Protein AF-A0A973BT28-F1 (afdb_monomer)

Radius of gyration: 21.6 Å; Cα contacts (8 Å, |Δi|>4): 146; chains: 1; bounding box: 50×24×65 Å

pLDDT: mean 88.57, std 10.23, range [51.66, 97.75]

Nearest PDB structures (foldseek):
  5wp3-assembly1_B  TM=4.079E-01  e=9.998E+00  synthetic construct
  3jbi-assembly1_V  TM=3.944E-01  e=9.998E+00  Gallus gallus

Sequence (146 aa):
MDSLKRKFFSWHITTSLIVVAFIALYCQFIWFPAPFLQVDGTWFALLIIAAVDITLGPLLTLLLVSSKKSARDLVVDMSVIVVIQISALGYGLSQIEQERTWAIVHLDGVFNLVAKKEIAKLQLIAKQELPQYQGIYYAMVVNSDL

Solvent-accessible surface area (backbone atoms only — not comparable to full-atom values): 8252 Å² total; per-residue (Å²): 130,60,71,66,35,54,51,53,27,54,54,43,36,54,51,34,49,52,52,43,50,51,50,52,50,42,39,63,74,67,72,33,58,83,68,42,47,67,78,67,48,48,52,58,58,53,49,53,50,41,51,47,48,54,44,53,52,30,49,50,42,52,71,70,48,56,93,88,53,54,74,65,56,49,50,50,54,51,49,53,54,50,52,52,48,54,50,51,49,53,51,48,51,57,52,49,60,33,54,36,73,38,32,41,38,36,47,94,93,41,83,41,79,37,33,44,65,53,42,75,68,44,62,79,72,52,95,69,89,66,56,68,56,91,86,31,30,47,50,76,62,53,89,90,79,115

Structure (mmCIF, N/CA/C/O backbone):
data_AF-A0A973BT28-F1
#
_entry.id   AF-A0A973BT28-F1
#
loop_
_atom_site.group_PDB
_atom_site.id
_atom_site.type_symbol
_atom_site.label_atom_id
_atom_site.label_alt_id
_atom_site.label_comp_id
_atom_site.label_asym_id
_atom_site.label_entity_id
_atom_site.label_seq_id
_atom_site.pdbx_PDB_ins_code
_atom_site.Cartn_x
_atom_site.Cartn_y
_atom_site.Cartn_z
_atom_site.occupancy
_atom_site.B_iso_or_equiv
_atom_site.auth_seq_id
_atom_site.auth_comp_id
_atom_site.auth_asym_id
_atom_site.auth_atom_id
_atom_site.pdbx_PDB_model_num
ATOM 1 N N . MET A 1 1 ? -5.171 2.133 30.203 1.00 63.84 1 MET A N 1
ATOM 2 C CA . MET A 1 1 ? -5.901 2.105 28.916 1.00 63.84 1 MET A CA 1
ATOM 3 C C . MET A 1 1 ? -7.126 1.223 29.069 1.00 63.84 1 MET A C 1
ATOM 5 O O . MET A 1 1 ? -6.995 0.133 29.611 1.00 63.84 1 MET A O 1
ATOM 9 N N . ASP A 1 2 ? -8.290 1.714 28.649 1.00 85.75 2 ASP A N 1
ATOM 10 C CA . ASP A 1 2 ? -9.551 0.966 28.653 1.00 85.75 2 ASP A CA 1
ATOM 11 C C . ASP A 1 2 ? -9.400 -0.382 27.919 1.00 85.75 2 ASP A C 1
ATOM 13 O O . ASP A 1 2 ? -8.727 -0.468 26.886 1.00 85.75 2 ASP A O 1
ATOM 17 N N . SER A 1 3 ? -9.995 -1.439 28.476 1.00 87.62 3 SER A N 1
ATOM 18 C CA . SER A 1 3 ? -9.965 -2.792 27.912 1.00 87.62 3 SER A CA 1
ATOM 19 C C . SER A 1 3 ? -10.514 -2.838 26.482 1.00 87.62 3 SER A C 1
ATOM 21 O O . SER A 1 3 ? -9.949 -3.538 25.638 1.00 87.62 3 SER A O 1
ATOM 23 N N . LEU A 1 4 ? -11.529 -2.017 26.187 1.00 89.94 4 LEU A N 1
ATOM 24 C CA . LEU A 1 4 ? -12.127 -1.899 24.861 1.00 89.94 4 LEU A CA 1
ATOM 25 C C . LEU A 1 4 ? -11.136 -1.305 23.854 1.00 89.94 4 LEU A C 1
ATOM 27 O O . LEU A 1 4 ? -10.923 -1.878 22.789 1.00 89.94 4 LEU A O 1
ATOM 31 N N . LYS A 1 5 ? -10.461 -0.207 24.222 1.00 92.06 5 LYS A N 1
ATOM 32 C CA . LYS A 1 5 ? -9.449 0.448 23.374 1.00 92.06 5 LYS A CA 1
ATOM 33 C C . LYS A 1 5 ? -8.317 -0.505 23.008 1.00 92.06 5 LYS A C 1
ATOM 35 O O . LYS A 1 5 ? -7.951 -0.584 21.842 1.00 92.06 5 LYS A O 1
ATOM 40 N N . ARG A 1 6 ? -7.788 -1.254 23.988 1.00 91.69 6 ARG A N 1
ATOM 41 C CA . ARG A 1 6 ? -6.738 -2.259 23.736 1.00 91.69 6 ARG A CA 1
ATOM 42 C C . ARG A 1 6 ? -7.203 -3.317 22.748 1.00 91.69 6 ARG A C 1
ATOM 44 O O . ARG A 1 6 ? -6.465 -3.627 21.826 1.00 91.69 6 ARG A O 1
ATOM 51 N N . LYS A 1 7 ? -8.421 -3.838 22.925 1.00 92.56 7 LYS A N 1
ATOM 52 C CA . LYS A 1 7 ? -8.984 -4.847 22.026 1.00 92.56 7 LYS A CA 1
ATOM 53 C C . LYS A 1 7 ? -9.065 -4.305 20.598 1.00 92.56 7 LYS A C 1
ATOM 55 O O . LYS A 1 7 ? -8.483 -4.908 19.707 1.00 92.56 7 LYS A O 1
ATOM 60 N N . PHE A 1 8 ? -9.713 -3.159 20.391 1.00 93.56 8 PHE A N 1
ATOM 61 C CA . PHE A 1 8 ? -9.845 -2.557 19.058 1.00 93.56 8 PHE A CA 1
ATOM 62 C C . PHE A 1 8 ? -8.489 -2.241 18.425 1.00 93.56 8 PHE A C 1
ATOM 64 O O . PHE A 1 8 ? -8.267 -2.599 17.276 1.00 93.56 8 PHE A O 1
ATOM 71 N N . PHE A 1 9 ? -7.558 -1.668 19.188 1.00 93.56 9 PHE A N 1
ATOM 72 C CA . PHE A 1 9 ? -6.198 -1.413 18.720 1.00 93.56 9 PHE A CA 1
ATOM 73 C C . PHE A 1 9 ? -5.483 -2.691 18.267 1.00 93.56 9 PHE A C 1
ATOM 75 O O . PHE A 1 9 ? -4.932 -2.712 17.171 1.00 93.56 9 PHE A O 1
ATOM 82 N N . SER A 1 10 ? -5.519 -3.759 19.072 1.00 95.00 10 SER A N 1
ATOM 83 C CA . SER A 1 10 ? -4.893 -5.040 18.728 1.00 95.00 10 SER A CA 1
ATOM 84 C C . SER A 1 10 ? -5.504 -5.660 17.471 1.00 95.00 10 SER A C 1
ATOM 86 O O . SER A 1 10 ? -4.770 -6.103 16.596 1.00 95.00 10 SER A O 1
ATOM 88 N N . TRP A 1 11 ? -6.832 -5.647 17.339 1.00 94.94 11 TRP A N 1
ATOM 89 C CA . TRP A 1 11 ? -7.493 -6.132 16.123 1.00 94.94 11 TRP A CA 1
ATOM 90 C C . TRP A 1 11 ? -7.116 -5.301 14.895 1.00 94.94 11 TRP A C 1
ATOM 92 O O . TRP A 1 11 ? -6.837 -5.864 13.835 1.00 94.94 11 TRP A O 1
ATOM 102 N N . HIS A 1 12 ? -7.060 -3.976 15.041 1.00 93.94 12 HIS A N 1
ATOM 103 C CA . HIS A 1 12 ? -6.726 -3.073 13.945 1.00 93.94 12 HIS A CA 1
ATOM 104 C C . HIS A 1 12 ? -5.286 -3.267 13.484 1.00 93.94 12 HIS A C 1
ATOM 106 O O . HIS A 1 12 ? -5.064 -3.514 12.305 1.00 93.94 12 HIS A O 1
ATOM 112 N N . ILE A 1 13 ? -4.311 -3.228 14.399 1.00 94.88 13 ILE A N 1
ATOM 113 C CA . ILE A 1 13 ? -2.894 -3.358 14.034 1.00 94.88 13 ILE A CA 1
ATOM 114 C C . ILE A 1 13 ? -2.588 -4.724 13.411 1.00 94.88 13 ILE A C 1
ATOM 116 O O . ILE A 1 13 ? -1.875 -4.784 12.413 1.00 94.88 13 ILE A O 1
ATOM 120 N N . THR A 1 14 ? -3.169 -5.814 13.926 1.00 96.56 14 THR A N 1
ATOM 121 C CA . THR A 1 14 ? -3.012 -7.145 13.320 1.00 96.56 14 THR A CA 1
ATOM 122 C C . THR A 1 14 ? -3.610 -7.191 11.916 1.00 96.56 14 THR A C 1
ATOM 124 O O . THR A 1 14 ? -2.981 -7.729 11.008 1.00 96.56 14 THR A O 1
ATOM 127 N N . THR A 1 15 ? -4.784 -6.590 11.707 1.00 94.81 15 THR A N 1
ATOM 128 C CA . THR A 1 15 ? -5.411 -6.535 10.377 1.00 94.81 15 THR A CA 1
ATOM 129 C C . THR A 1 15 ? -4.585 -5.689 9.405 1.00 94.81 15 THR A C 1
ATOM 131 O O . THR A 1 15 ? -4.306 -6.153 8.302 1.00 94.81 15 THR A O 1
ATOM 134 N N . SER A 1 16 ? -4.114 -4.507 9.822 1.00 94.69 16 SER A N 1
ATOM 135 C CA . SER A 1 16 ? -3.213 -3.666 9.019 1.00 94.69 16 SER A CA 1
ATOM 136 C C . SER A 1 16 ? -1.950 -4.423 8.608 1.00 94.69 16 SER A C 1
ATOM 138 O O . SER A 1 16 ? -1.561 -4.379 7.446 1.00 94.69 16 SER A O 1
ATOM 140 N N . LEU A 1 17 ? -1.324 -5.161 9.533 1.00 96.25 17 LEU A N 1
ATOM 141 C CA . LEU A 1 17 ? -0.124 -5.950 9.237 1.00 96.25 17 LEU A CA 1
ATOM 142 C C . LEU A 1 17 ? -0.388 -7.041 8.193 1.00 96.25 17 LEU A C 1
ATOM 144 O O . LEU A 1 17 ? 0.430 -7.225 7.296 1.00 96.25 17 LEU A O 1
ATOM 148 N N . ILE A 1 18 ? -1.525 -7.738 8.282 1.00 97.38 18 ILE A N 1
ATOM 149 C CA . ILE A 1 18 ? -1.912 -8.759 7.297 1.00 97.38 18 ILE A CA 1
ATOM 150 C C . ILE A 1 18 ? -2.112 -8.127 5.916 1.00 97.38 18 ILE A C 1
ATOM 152 O O . ILE A 1 18 ? -1.598 -8.653 4.931 1.00 97.38 18 ILE A O 1
ATOM 156 N N . VAL A 1 19 ? -2.818 -6.996 5.841 1.00 96.06 19 VAL A N 1
ATOM 157 C CA . VAL A 1 19 ? -3.070 -6.283 4.578 1.00 96.06 19 VAL A CA 1
ATOM 158 C C . VAL A 1 19 ? -1.760 -5.812 3.947 1.00 96.06 19 VAL A C 1
ATOM 160 O O . VAL A 1 19 ? -1.506 -6.094 2.777 1.00 96.06 19 VAL A O 1
ATOM 163 N N . VAL A 1 20 ? -0.893 -5.163 4.727 1.00 96.19 20 VAL A N 1
ATOM 164 C CA . VAL A 1 20 ? 0.416 -4.688 4.257 1.00 96.19 20 VAL A CA 1
ATOM 165 C C . VAL A 1 20 ? 1.294 -5.848 3.787 1.00 96.19 20 VAL A C 1
ATOM 167 O O . VAL A 1 20 ? 1.891 -5.761 2.716 1.00 96.19 20 VAL A O 1
ATOM 170 N N . ALA A 1 21 ? 1.353 -6.949 4.542 1.00 97.06 21 ALA A N 1
ATOM 171 C CA . ALA A 1 21 ? 2.126 -8.127 4.155 1.00 97.06 21 ALA A CA 1
ATOM 172 C C . ALA A 1 21 ? 1.596 -8.754 2.860 1.00 97.06 21 ALA A C 1
ATOM 174 O O . ALA A 1 21 ? 2.377 -9.072 1.965 1.00 97.06 21 ALA A O 1
ATOM 175 N N . PHE A 1 22 ? 0.274 -8.890 2.731 1.00 97.75 22 PHE A N 1
ATOM 176 C CA . PHE A 1 22 ? -0.355 -9.401 1.516 1.00 97.75 22 PHE A CA 1
ATOM 177 C C . PHE A 1 22 ? -0.007 -8.541 0.298 1.00 97.75 22 PHE A C 1
ATOM 179 O O . PHE A 1 22 ? 0.410 -9.072 -0.729 1.00 97.75 22 PHE A O 1
ATOM 186 N N . ILE A 1 23 ? -0.115 -7.218 0.425 1.00 96.75 23 ILE A N 1
ATOM 187 C CA . ILE A 1 23 ? 0.201 -6.278 -0.655 1.00 96.75 23 ILE A CA 1
ATOM 188 C C . ILE A 1 23 ? 1.682 -6.336 -1.017 1.00 96.75 23 ILE A C 1
ATOM 190 O O . ILE A 1 23 ? 2.006 -6.416 -2.197 1.00 96.75 23 ILE A O 1
ATOM 194 N N . ALA A 1 24 ? 2.580 -6.362 -0.031 1.00 95.31 24 ALA A N 1
ATOM 195 C CA . ALA A 1 24 ? 4.015 -6.461 -0.278 1.00 95.31 24 ALA A CA 1
ATOM 196 C C . ALA A 1 24 ? 4.377 -7.750 -1.038 1.00 95.31 24 ALA A C 1
ATOM 198 O O . ALA A 1 24 ? 5.122 -7.698 -2.016 1.00 95.31 24 ALA A O 1
ATOM 199 N N . LEU A 1 25 ? 3.813 -8.895 -0.636 1.00 96.25 25 LEU A N 1
ATOM 200 C CA . LEU A 1 25 ? 4.021 -10.175 -1.322 1.00 96.25 25 LEU A CA 1
ATOM 201 C C . LEU A 1 25 ? 3.421 -10.167 -2.732 1.00 96.25 25 LEU A C 1
ATOM 203 O O . LEU A 1 25 ? 4.068 -10.611 -3.679 1.00 96.25 25 LEU A O 1
ATOM 207 N N . TYR A 1 26 ? 2.211 -9.632 -2.889 1.00 96.44 26 TYR A N 1
ATOM 208 C CA . TYR A 1 26 ? 1.571 -9.499 -4.194 1.00 96.44 26 TYR A CA 1
ATOM 209 C C . TYR A 1 26 ? 2.404 -8.619 -5.134 1.00 96.44 26 TYR A C 1
ATOM 211 O O . TYR A 1 26 ? 2.648 -9.000 -6.279 1.00 96.44 26 TYR A O 1
ATOM 219 N N . CYS A 1 27 ? 2.924 -7.491 -4.644 1.00 94.69 27 CYS A N 1
ATOM 220 C CA . CYS A 1 27 ? 3.820 -6.631 -5.407 1.00 94.69 27 CYS A CA 1
ATOM 221 C C . CYS A 1 27 ? 5.113 -7.350 -5.803 1.00 94.69 27 CYS A C 1
ATOM 223 O O . CYS A 1 27 ? 5.471 -7.323 -6.976 1.00 94.69 27 CYS A O 1
ATOM 225 N N . GLN A 1 28 ? 5.766 -8.034 -4.861 1.00 93.25 28 GLN A N 1
ATOM 226 C CA . GLN A 1 28 ? 7.042 -8.719 -5.083 1.00 93.25 28 GLN A CA 1
ATOM 227 C C . GLN A 1 28 ? 6.959 -9.886 -6.073 1.00 93.25 28 GLN A C 1
ATOM 229 O O . GLN A 1 28 ? 7.910 -10.114 -6.818 1.00 93.25 28 GLN A O 1
ATOM 234 N N . PHE A 1 29 ? 5.874 -10.663 -6.042 1.00 93.50 29 PHE A N 1
ATOM 235 C CA . PHE A 1 29 ? 5.813 -11.942 -6.757 1.00 93.50 29 PHE A CA 1
ATOM 236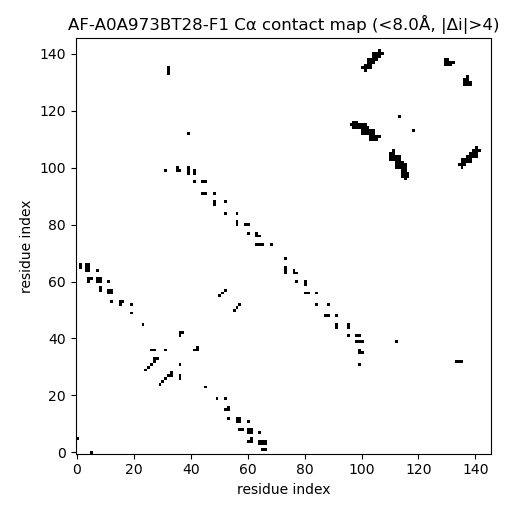 C C . PHE A 1 29 ? 4.866 -11.955 -7.955 1.00 93.50 29 PHE A C 1
ATOM 238 O O . PHE A 1 29 ? 4.968 -12.858 -8.782 1.00 93.50 29 PHE A O 1
ATOM 245 N N . ILE A 1 30 ? 3.932 -11.005 -8.043 1.00 93.81 30 ILE A N 1
ATOM 246 C CA . ILE A 1 30 ? 2.871 -11.031 -9.059 1.00 93.81 30 ILE A CA 1
ATOM 247 C C . ILE A 1 30 ? 2.785 -9.703 -9.813 1.00 93.81 30 ILE A C 1
ATOM 249 O O . ILE A 1 30 ? 2.728 -9.703 -11.041 1.00 93.81 30 ILE A O 1
ATOM 253 N N . TRP A 1 31 ? 2.771 -8.570 -9.107 1.00 93.62 31 TRP A N 1
ATOM 254 C CA . TRP A 1 31 ? 2.522 -7.267 -9.731 1.00 93.62 31 TRP A CA 1
ATO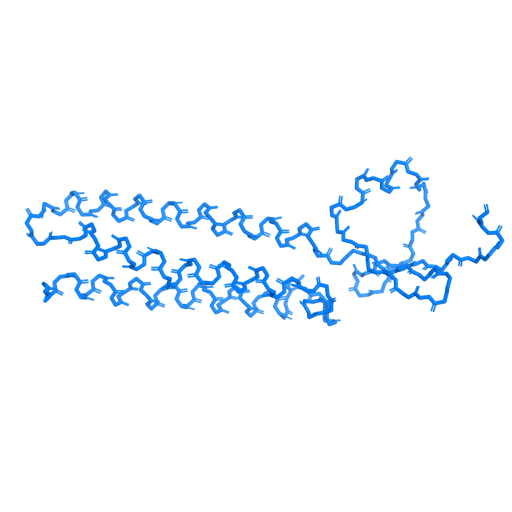M 255 C C . TRP A 1 31 ? 3.755 -6.722 -10.471 1.00 93.62 31 TRP A C 1
ATOM 257 O O . TRP A 1 31 ? 3.628 -6.199 -11.581 1.00 93.62 31 TRP A O 1
ATOM 267 N N . PHE A 1 32 ? 4.945 -6.841 -9.877 1.00 91.81 32 PHE A N 1
ATOM 268 C CA . PHE A 1 32 ? 6.193 -6.352 -10.462 1.00 91.81 32 PHE A CA 1
ATOM 269 C C . PHE A 1 32 ? 6.981 -7.507 -11.079 1.00 91.81 32 PHE A C 1
ATOM 271 O O . PHE A 1 32 ? 7.295 -8.468 -10.374 1.00 91.81 32 PHE A O 1
ATOM 278 N N . PRO A 1 33 ? 7.361 -7.426 -12.368 1.00 89.06 33 PRO A N 1
ATOM 279 C CA . PRO A 1 33 ? 8.318 -8.368 -12.926 1.00 89.06 33 PRO A CA 1
ATOM 280 C C . PRO A 1 33 ? 9.632 -8.254 -12.147 1.00 89.06 33 PRO A C 1
ATOM 282 O O . PRO A 1 33 ? 10.125 -7.152 -11.910 1.00 89.06 33 PRO A O 1
ATOM 285 N N . ALA A 1 34 ? 10.204 -9.373 -11.708 1.00 88.88 34 ALA A N 1
ATOM 286 C CA . ALA A 1 34 ? 11.505 -9.337 -11.050 1.00 88.88 34 ALA A CA 1
ATOM 287 C C . ALA A 1 34 ? 12.583 -8.896 -12.064 1.00 88.88 34 ALA A C 1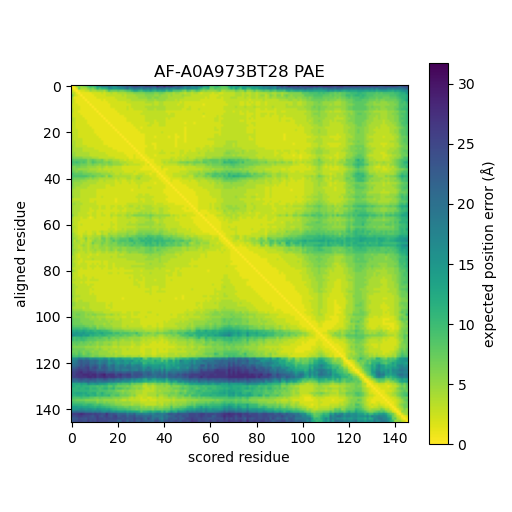
ATOM 289 O O . ALA A 1 34 ? 12.552 -9.366 -13.202 1.00 88.88 34 ALA A O 1
ATOM 290 N N . PRO A 1 35 ? 13.547 -8.033 -11.690 1.00 90.94 35 PRO A N 1
ATOM 291 C CA . PRO A 1 35 ? 13.828 -7.489 -10.355 1.00 90.94 35 PRO A CA 1
ATOM 292 C C . PRO A 1 35 ? 13.298 -6.052 -10.134 1.00 90.94 35 PRO A C 1
ATOM 294 O O . PRO A 1 35 ? 13.850 -5.317 -9.314 1.00 90.94 35 PRO A O 1
ATOM 297 N N . PHE A 1 36 ? 12.290 -5.603 -10.894 1.00 91.38 36 PHE A N 1
ATOM 298 C CA . PHE A 1 36 ? 12.013 -4.172 -11.054 1.00 91.38 36 PHE A CA 1
ATOM 299 C C . PHE A 1 36 ? 11.585 -3.459 -9.779 1.00 91.38 36 PHE A C 1
ATOM 301 O O . PHE A 1 36 ? 12.062 -2.354 -9.569 1.00 91.38 36 PHE A O 1
ATOM 308 N N . LEU A 1 37 ? 10.842 -4.113 -8.878 1.00 91.94 37 LEU A N 1
ATOM 309 C CA . LEU A 1 37 ? 10.440 -3.515 -7.596 1.00 91.94 37 LEU A CA 1
ATOM 310 C C . LEU A 1 37 ? 11.632 -2.935 -6.802 1.00 91.94 37 LEU A C 1
ATOM 312 O O . LEU A 1 37 ? 11.502 -1.938 -6.088 1.00 91.94 37 LEU A O 1
ATOM 316 N N . GLN A 1 38 ? 12.799 -3.577 -6.904 1.00 91.50 38 GLN A N 1
ATOM 317 C CA . GLN A 1 38 ? 14.026 -3.139 -6.247 1.00 91.50 38 GLN A CA 1
ATOM 318 C C . GLN A 1 38 ? 14.753 -2.057 -7.048 1.00 91.50 38 GLN A C 1
ATOM 320 O O . GLN A 1 38 ? 15.171 -1.057 -6.465 1.00 91.50 38 GLN A O 1
ATOM 325 N N . VAL A 1 39 ? 14.931 -2.259 -8.360 1.00 90.56 39 VAL A N 1
ATOM 326 C CA . VAL A 1 39 ? 15.762 -1.366 -9.191 1.00 90.56 39 VAL A CA 1
ATOM 327 C C . VAL A 1 39 ? 15.071 -0.064 -9.585 1.00 90.56 39 VAL A C 1
ATOM 329 O O . VAL A 1 39 ? 15.767 0.930 -9.763 1.00 90.56 39 VAL A O 1
ATOM 332 N N . ASP A 1 40 ? 13.741 -0.032 -9.676 1.00 88.94 40 ASP A N 1
ATOM 333 C CA . ASP A 1 40 ? 12.992 1.206 -9.931 1.00 88.94 40 ASP A CA 1
ATOM 334 C C . ASP A 1 40 ? 12.669 1.996 -8.650 1.00 88.94 40 ASP A C 1
ATOM 336 O O . ASP A 1 40 ? 12.131 3.099 -8.707 1.00 88.94 40 ASP A O 1
ATOM 340 N N . GLY A 1 41 ? 13.043 1.466 -7.479 1.00 87.75 41 GLY A N 1
ATOM 341 C CA . GLY A 1 41 ? 12.889 2.139 -6.189 1.00 87.75 41 GLY A CA 1
ATOM 342 C C . GLY A 1 41 ? 11.460 2.154 -5.639 1.00 87.75 41 GLY A C 1
ATOM 343 O O . GLY A 1 41 ? 11.238 2.697 -4.552 1.00 87.75 41 GLY A O 1
ATOM 344 N N . THR A 1 42 ? 10.493 1.528 -6.316 1.00 92.25 42 THR A N 1
ATOM 345 C CA . THR A 1 42 ? 9.082 1.510 -5.883 1.00 92.25 42 THR A CA 1
ATOM 346 C C . THR A 1 42 ? 8.853 0.815 -4.542 1.00 92.25 42 THR A C 1
ATOM 348 O O . THR A 1 42 ? 7.880 1.119 -3.845 1.00 92.25 42 THR A O 1
ATOM 351 N N . TRP A 1 43 ? 9.780 -0.036 -4.094 1.00 92.94 43 TRP A N 1
ATOM 352 C CA . TRP A 1 43 ? 9.757 -0.593 -2.739 1.00 92.94 43 TRP A CA 1
ATOM 353 C C . TRP A 1 43 ? 9.746 0.479 -1.631 1.00 92.94 43 TRP A C 1
ATOM 355 O O . TRP A 1 43 ? 9.126 0.266 -0.588 1.00 92.94 43 TRP A O 1
ATOM 365 N N . PHE A 1 44 ? 10.358 1.652 -1.845 1.00 93.38 44 PHE A N 1
ATOM 366 C CA . PHE A 1 44 ? 10.285 2.759 -0.883 1.00 93.38 44 PHE A CA 1
ATOM 367 C C . PHE A 1 44 ? 8.864 3.313 -0.764 1.00 93.38 44 PHE A C 1
ATOM 369 O O . PHE A 1 44 ? 8.405 3.613 0.337 1.00 93.38 44 PHE A O 1
ATOM 376 N N . ALA A 1 45 ? 8.139 3.413 -1.879 1.00 92.31 45 ALA A N 1
ATOM 377 C CA . ALA A 1 45 ? 6.743 3.834 -1.862 1.00 92.31 45 ALA A CA 1
ATOM 378 C C . ALA A 1 45 ? 5.858 2.804 -1.136 1.00 92.31 45 ALA A C 1
ATOM 380 O O . ALA A 1 45 ? 4.996 3.196 -0.347 1.00 92.31 45 ALA A O 1
ATOM 381 N N . LEU A 1 46 ? 6.122 1.498 -1.303 1.00 94.44 46 LEU A N 1
ATOM 382 C CA . LEU A 1 46 ? 5.458 0.452 -0.511 1.00 94.44 46 LEU A CA 1
ATOM 383 C C . LEU A 1 46 ? 5.702 0.627 0.993 1.00 94.44 46 LEU A C 1
ATOM 385 O O . LEU A 1 46 ? 4.769 0.471 1.780 1.00 94.44 46 LEU A O 1
ATOM 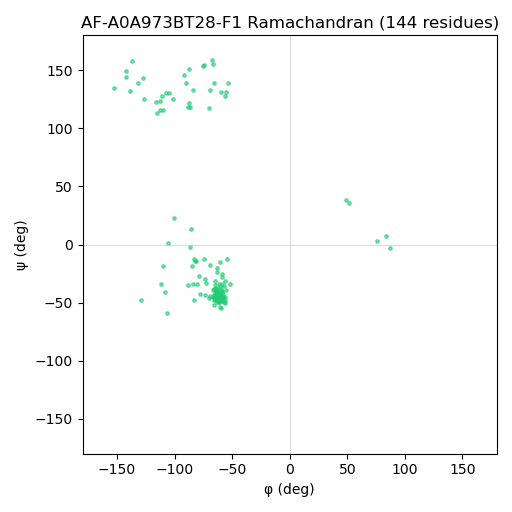389 N N . LEU A 1 47 ? 6.922 0.993 1.402 1.00 94.75 47 LEU A N 1
ATOM 390 C CA . LEU A 1 47 ? 7.222 1.265 2.811 1.00 94.75 47 LEU A CA 1
ATOM 391 C C . LEU A 1 47 ? 6.451 2.463 3.364 1.00 94.75 47 LEU A C 1
ATOM 393 O O . LEU A 1 47 ? 6.009 2.414 4.511 1.00 94.75 47 LEU A O 1
ATOM 397 N N . ILE A 1 48 ? 6.269 3.523 2.576 1.00 93.38 48 ILE A N 1
ATOM 398 C CA . ILE A 1 48 ? 5.493 4.696 3.001 1.00 93.38 48 ILE A CA 1
ATOM 399 C C . ILE A 1 48 ? 4.032 4.303 3.247 1.00 93.38 48 ILE A C 1
ATOM 401 O O . ILE A 1 48 ? 3.474 4.634 4.294 1.00 93.38 48 ILE A O 1
ATOM 405 N N . ILE A 1 49 ? 3.430 3.552 2.322 1.00 92.75 49 ILE A N 1
ATOM 406 C CA . ILE A 1 49 ? 2.058 3.045 2.468 1.00 92.75 49 ILE A CA 1
ATOM 407 C C . ILE A 1 49 ? 1.944 2.148 3.703 1.00 92.75 49 ILE A C 1
ATOM 409 O O . ILE A 1 49 ? 1.047 2.333 4.525 1.00 92.75 49 ILE A O 1
ATOM 413 N N . ALA A 1 50 ? 2.887 1.217 3.866 1.00 94.69 50 ALA A N 1
ATOM 414 C CA . ALA A 1 50 ? 2.949 0.335 5.022 1.00 94.69 50 ALA A CA 1
ATOM 415 C C . ALA A 1 50 ? 3.016 1.128 6.333 1.00 94.69 50 ALA A C 1
ATOM 417 O O . ALA A 1 50 ? 2.247 0.862 7.255 1.00 94.69 50 ALA A O 1
ATOM 418 N N . ALA A 1 51 ? 3.901 2.125 6.407 1.00 93.75 51 ALA A N 1
ATOM 419 C CA . ALA A 1 51 ? 4.069 2.969 7.582 1.00 93.75 51 ALA A CA 1
ATOM 420 C C . ALA A 1 51 ? 2.775 3.709 7.933 1.00 93.75 51 ALA A C 1
ATOM 422 O O . ALA A 1 51 ? 2.380 3.725 9.099 1.00 93.75 51 ALA A O 1
ATOM 423 N N . VAL A 1 52 ? 2.087 4.274 6.940 1.00 90.62 52 VAL A N 1
ATOM 424 C CA . VAL A 1 52 ? 0.791 4.939 7.132 1.00 90.62 52 VAL A CA 1
ATOM 425 C C . VAL A 1 52 ? -0.241 3.976 7.727 1.00 90.62 52 VAL A C 1
ATOM 427 O O . VAL A 1 52 ? -0.861 4.302 8.741 1.00 90.62 52 VAL A O 1
ATOM 430 N N . ASP A 1 53 ? -0.378 2.770 7.179 1.00 89.69 53 ASP A N 1
ATOM 431 C CA . ASP A 1 53 ? -1.421 1.826 7.601 1.00 89.69 53 ASP A CA 1
ATOM 432 C C . ASP A 1 53 ? -1.184 1.173 8.964 1.00 89.69 53 ASP A C 1
ATOM 434 O O . ASP A 1 53 ? -2.144 0.905 9.701 1.00 89.69 53 ASP A O 1
ATOM 438 N N . ILE A 1 54 ? 0.078 0.925 9.325 1.00 93.06 54 ILE A N 1
ATOM 439 C CA . ILE A 1 54 ? 0.427 0.316 10.618 1.00 93.06 54 ILE A CA 1
ATOM 440 C C . ILE A 1 54 ? 0.524 1.342 11.751 1.00 93.06 54 ILE A C 1
ATOM 442 O O . ILE A 1 54 ? 0.469 0.954 12.918 1.00 93.06 54 ILE A O 1
ATOM 446 N N . THR A 1 55 ? 0.668 2.636 11.439 1.00 92.19 55 THR A N 1
ATOM 447 C CA . THR A 1 55 ? 0.790 3.692 12.459 1.00 92.19 55 THR A CA 1
ATOM 448 C C . THR A 1 55 ? -0.470 4.540 12.580 1.00 92.19 55 THR A C 1
ATOM 450 O O . THR A 1 55 ? -1.073 4.575 13.655 1.00 92.19 55 THR A O 1
ATOM 453 N N . LEU A 1 56 ? -0.906 5.199 11.503 1.00 91.31 56 LEU A N 1
ATOM 454 C CA . LEU A 1 56 ? -1.957 6.214 11.567 1.00 91.31 56 LEU A CA 1
ATOM 455 C C . LEU A 1 56 ? -3.324 5.602 11.886 1.00 91.31 56 LEU A C 1
ATOM 457 O O . LEU A 1 56 ? -4.016 6.111 12.765 1.00 91.31 56 LEU A O 1
ATOM 461 N N . GLY A 1 57 ? -3.704 4.488 11.256 1.00 89.94 57 GLY A N 1
ATOM 462 C CA . GLY A 1 57 ? -4.983 3.816 11.535 1.00 89.94 57 GLY A CA 1
ATOM 463 C C . GLY A 1 57 ? -5.125 3.336 12.984 1.00 89.94 57 GLY A C 1
ATOM 464 O O . GLY A 1 57 ? -6.077 3.722 13.674 1.00 89.94 57 GLY A O 1
ATOM 465 N N . PRO A 1 58 ? -4.168 2.544 13.501 1.00 91.06 58 PRO A N 1
ATOM 466 C CA . PRO A 1 58 ? -4.184 2.119 14.897 1.00 91.06 58 PRO A CA 1
ATOM 467 C C . PRO A 1 58 ? -4.118 3.293 15.888 1.00 91.06 58 PRO A C 1
ATOM 469 O O . PRO A 1 58 ? -4.788 3.256 16.923 1.00 91.06 58 PRO A O 1
ATOM 472 N N . LEU A 1 59 ? -3.384 4.367 15.569 1.00 93.12 59 LEU A N 1
ATOM 473 C CA . LEU A 1 59 ? -3.356 5.577 16.396 1.00 93.12 59 LEU A CA 1
ATOM 474 C C . LEU A 1 59 ? -4.726 6.269 16.442 1.00 93.12 59 LEU A C 1
ATOM 476 O O . LEU A 1 59 ? -5.219 6.577 17.529 1.00 93.12 59 LEU A O 1
ATOM 480 N N . LEU A 1 60 ? -5.377 6.458 15.291 1.00 91.88 60 LEU A N 1
ATOM 481 C CA . LEU A 1 60 ? -6.732 7.017 15.214 1.00 91.88 60 LEU A CA 1
ATOM 482 C C . LEU A 1 60 ? -7.740 6.157 15.986 1.00 91.88 60 LEU A C 1
ATOM 484 O O . LEU A 1 60 ? -8.592 6.691 16.697 1.00 91.88 60 LEU A O 1
ATOM 488 N N . THR A 1 61 ? -7.590 4.835 15.937 1.00 92.62 61 THR A N 1
ATOM 489 C CA . THR A 1 61 ? -8.415 3.895 16.710 1.00 92.62 61 THR A CA 1
ATOM 490 C C . THR A 1 61 ? -8.273 4.118 18.215 1.00 92.62 61 THR A C 1
ATOM 492 O O . THR A 1 61 ? -9.271 4.162 18.935 1.00 92.62 61 THR A O 1
ATOM 495 N N . LEU A 1 62 ? -7.051 4.330 18.716 1.00 92.62 62 LEU A N 1
ATOM 496 C CA . LEU A 1 62 ? -6.818 4.636 20.135 1.00 92.62 62 LEU A CA 1
ATOM 497 C C . LEU A 1 62 ? -7.438 5.970 20.568 1.00 92.62 62 LEU A C 1
ATOM 499 O O . LEU A 1 62 ? -7.942 6.081 21.698 1.00 92.62 62 LEU A O 1
ATOM 503 N N . LEU A 1 63 ? -7.395 6.968 19.682 1.00 91.88 63 LEU A N 1
ATOM 504 C CA . LEU A 1 63 ? -7.951 8.297 19.922 1.00 91.88 63 LEU A CA 1
ATOM 505 C C . LEU A 1 63 ? -9.483 8.269 19.954 1.00 91.88 63 LEU A C 1
ATOM 507 O O . LEU A 1 63 ? -10.085 8.830 20.873 1.00 91.88 63 LEU A O 1
ATOM 511 N N . LEU A 1 64 ? -10.111 7.589 18.993 1.00 91.25 64 LEU A N 1
ATOM 512 C CA . LEU A 1 64 ? -11.556 7.665 18.775 1.00 91.25 64 LEU A CA 1
ATOM 513 C C . LEU A 1 64 ? -12.360 6.653 19.601 1.00 91.25 64 LEU A C 1
ATOM 515 O O . LEU A 1 64 ? -13.444 7.000 20.083 1.00 91.25 64 LEU A O 1
ATOM 519 N N . VAL A 1 65 ? -11.835 5.447 19.847 1.00 91.94 65 VAL A N 1
ATOM 520 C CA . VAL A 1 65 ? -12.538 4.428 20.646 1.00 91.94 65 VAL A CA 1
ATOM 521 C C . VAL A 1 65 ? -12.616 4.852 22.113 1.00 91.94 65 VAL A C 1
ATOM 523 O O . VAL A 1 65 ? -11.622 5.249 22.721 1.00 91.94 65 VAL A O 1
ATOM 526 N N . SER A 1 66 ? -13.798 4.734 22.718 1.00 90.19 66 SER A N 1
ATOM 527 C CA . SER A 1 66 ? -14.051 5.037 24.131 1.00 90.19 66 SER A CA 1
ATOM 528 C C . SER A 1 66 ? -15.222 4.211 24.664 1.00 90.19 66 SER A C 1
ATOM 530 O O . SER A 1 66 ? -16.271 4.179 24.030 1.00 90.19 66 SER A O 1
ATOM 532 N N . SER A 1 67 ? -15.091 3.612 25.854 1.00 88.38 67 SER A N 1
ATOM 533 C CA . SER A 1 67 ? -16.199 2.927 26.555 1.00 88.38 67 SER A CA 1
ATOM 534 C C . SER A 1 67 ? -17.385 3.825 26.902 1.00 88.38 67 SER A C 1
ATOM 536 O O . SER A 1 67 ? -18.453 3.319 27.226 1.00 88.38 67 SER A O 1
ATOM 538 N N . LYS A 1 68 ? -17.216 5.150 26.846 1.00 90.06 68 LYS A N 1
ATOM 539 C CA . LYS A 1 68 ? -18.287 6.117 27.122 1.00 90.06 68 LYS A CA 1
ATOM 540 C C . LYS A 1 68 ? -19.197 6.377 25.916 1.00 90.06 68 LYS A C 1
ATOM 542 O O . LYS A 1 68 ? -20.216 7.040 26.074 1.00 90.06 68 LYS A O 1
ATOM 547 N N . LYS A 1 69 ? -18.805 5.929 24.719 1.00 89.50 69 LYS A N 1
ATOM 548 C CA . LYS A 1 69 ? -19.565 6.118 23.476 1.00 89.50 69 LYS A CA 1
ATOM 549 C C . LYS A 1 69 ? -20.581 4.995 23.293 1.00 89.50 69 LYS A C 1
ATOM 551 O O . LYS A 1 69 ? -20.351 3.868 23.734 1.00 89.50 69 LYS A O 1
ATOM 556 N N . SER A 1 70 ? -21.688 5.293 22.615 1.00 93.12 70 SER A N 1
ATOM 557 C CA . SER A 1 70 ? -22.632 4.250 22.221 1.00 93.12 70 SER A CA 1
ATOM 558 C C . SER A 1 70 ? -21.998 3.323 21.176 1.00 93.12 70 SER A C 1
ATOM 560 O O . SER A 1 70 ? -21.061 3.702 20.469 1.00 93.12 70 SER A O 1
ATOM 562 N N . ALA A 1 71 ? -22.529 2.106 21.032 1.00 90.56 71 ALA A N 1
ATOM 563 C CA . ALA A 1 71 ? -22.052 1.176 20.008 1.00 90.56 71 ALA A CA 1
ATOM 564 C C . ALA A 1 71 ? -22.182 1.757 18.586 1.00 90.56 71 ALA A C 1
ATOM 566 O O . ALA A 1 71 ? -21.324 1.508 17.745 1.00 90.56 71 ALA A O 1
ATOM 567 N N . ARG A 1 72 ? -23.219 2.569 18.329 1.00 93.88 72 ARG A N 1
ATOM 568 C CA . ARG A 1 72 ? -23.432 3.224 17.033 1.00 93.88 72 ARG A CA 1
ATOM 569 C C . ARG A 1 72 ? -22.332 4.236 16.724 1.00 93.88 72 ARG A C 1
ATOM 571 O O . ARG A 1 72 ? -21.810 4.220 15.615 1.00 93.88 72 ARG A O 1
ATOM 578 N N . ASP A 1 73 ? -21.957 5.064 17.697 1.00 93.62 73 ASP A N 1
ATOM 579 C CA . ASP A 1 73 ? -20.908 6.076 17.509 1.00 93.62 73 ASP A CA 1
ATOM 580 C C . ASP A 1 73 ? -19.557 5.411 17.233 1.00 93.62 73 ASP A C 1
ATOM 582 O O . ASP A 1 73 ? -18.838 5.818 16.326 1.00 93.62 73 ASP A O 1
ATOM 586 N N . LEU A 1 74 ? -19.250 4.325 17.954 1.00 92.69 74 LEU A N 1
ATOM 587 C CA . LEU A 1 74 ? -18.038 3.539 17.714 1.00 92.69 74 LEU A CA 1
ATOM 588 C C . LEU A 1 74 ? -18.013 2.935 16.304 1.00 92.69 74 LEU A C 1
ATOM 590 O O . LEU A 1 74 ? -16.968 2.948 15.661 1.00 92.69 74 LEU A O 1
ATOM 594 N N . VAL A 1 75 ? -19.143 2.424 15.804 1.00 93.81 75 VAL A N 1
ATOM 595 C CA . VAL A 1 75 ? -19.230 1.894 14.432 1.00 93.81 75 VAL A CA 1
ATOM 596 C C . VAL A 1 75 ? -18.994 2.996 13.401 1.00 93.81 75 VAL A C 1
ATOM 598 O O . VAL A 1 75 ? -18.260 2.765 12.441 1.00 93.81 75 VAL A O 1
ATOM 601 N N . VAL A 1 76 ? -19.572 4.185 13.595 1.00 95.62 76 VAL A N 1
ATOM 602 C CA . VAL A 1 76 ? -19.364 5.328 12.692 1.00 95.62 76 VAL A CA 1
ATOM 603 C C . VAL A 1 76 ? -17.897 5.756 12.692 1.00 95.62 76 VAL A C 1
ATOM 605 O O . VAL A 1 76 ? -17.301 5.836 11.620 1.00 95.62 76 VAL A O 1
ATOM 608 N N . ASP A 1 77 ? -17.294 5.945 13.869 1.00 93.88 77 ASP A N 1
ATOM 609 C CA . ASP A 1 77 ? -15.884 6.328 14.000 1.00 93.88 77 ASP A CA 1
ATOM 610 C C . ASP A 1 77 ? -14.965 5.325 13.288 1.00 93.88 77 ASP A C 1
ATOM 612 O O . ASP A 1 77 ? -14.136 5.709 12.462 1.00 93.88 77 ASP A O 1
ATOM 616 N N . MET A 1 78 ? -15.145 4.027 13.557 1.00 93.31 78 MET A N 1
ATOM 617 C CA . MET A 1 78 ? -14.331 2.978 12.936 1.00 93.31 78 MET A CA 1
ATOM 618 C C . MET A 1 78 ? -14.548 2.898 11.423 1.00 93.31 78 MET A C 1
ATOM 620 O O . MET A 1 78 ? -13.585 2.705 10.683 1.00 93.31 78 MET A O 1
ATOM 624 N N . SER A 1 79 ? -15.782 3.085 10.947 1.00 94.38 79 SER A N 1
ATOM 625 C CA . SER A 1 79 ? -16.083 3.084 9.510 1.00 94.38 79 SER A CA 1
ATOM 626 C C . SER A 1 79 ? -15.370 4.227 8.793 1.00 94.38 79 SER A C 1
ATOM 628 O O . SER A 1 79 ? -14.789 4.014 7.733 1.00 94.38 79 SER A O 1
ATOM 630 N N . VAL A 1 80 ? -15.354 5.423 9.388 1.00 95.31 80 VAL A N 1
ATOM 631 C CA . VAL A 1 80 ? -14.642 6.582 8.831 1.00 95.31 80 VAL A CA 1
ATOM 632 C C . VAL A 1 80 ? -13.136 6.321 8.764 1.00 95.31 80 VAL A C 1
ATOM 634 O O . VAL A 1 80 ? -12.536 6.562 7.717 1.00 95.31 80 VAL A O 1
ATOM 637 N N . ILE A 1 81 ? -12.531 5.775 9.828 1.00 93.75 81 ILE A N 1
ATOM 638 C CA . ILE A 1 81 ? -11.102 5.406 9.827 1.00 93.75 81 ILE A CA 1
ATOM 639 C C . ILE A 1 81 ? -10.809 4.426 8.685 1.00 93.75 81 ILE A C 1
ATOM 641 O O . ILE A 1 81 ? -9.888 4.656 7.903 1.00 93.75 81 ILE A O 1
ATOM 645 N N . VAL A 1 82 ? -11.604 3.359 8.562 1.00 92.62 82 VAL A N 1
ATOM 646 C CA . VAL A 1 82 ? -11.407 2.322 7.537 1.00 92.62 82 VAL A CA 1
ATOM 647 C C . VAL A 1 82 ? -11.565 2.890 6.125 1.00 92.62 82 VAL A C 1
ATOM 649 O O . VAL A 1 82 ? -10.743 2.597 5.261 1.00 92.62 82 VAL A O 1
ATOM 652 N N . VAL A 1 83 ? -12.565 3.742 5.879 1.00 95.75 83 VAL A N 1
ATOM 653 C CA . VAL A 1 83 ? -12.762 4.388 4.568 1.00 95.75 83 VAL A CA 1
ATOM 654 C C . VAL A 1 83 ? -11.570 5.268 4.195 1.00 95.75 83 VAL A C 1
ATOM 656 O O . VAL A 1 83 ? -11.095 5.208 3.058 1.00 95.75 83 VAL A O 1
ATOM 659 N N . ILE A 1 84 ? -11.056 6.057 5.143 1.00 94.00 84 ILE A N 1
ATOM 660 C CA . ILE A 1 84 ? -9.873 6.898 4.917 1.00 94.00 84 ILE A CA 1
ATOM 661 C C . ILE A 1 84 ? -8.654 6.026 4.603 1.00 94.00 84 ILE A C 1
ATOM 663 O O . ILE A 1 84 ? -7.935 6.321 3.650 1.00 94.00 84 ILE A O 1
ATOM 667 N N . GLN A 1 85 ? -8.443 4.936 5.346 1.00 93.06 85 GLN A N 1
ATOM 668 C CA . GLN A 1 85 ? -7.325 4.023 5.098 1.00 93.06 85 GLN A CA 1
ATOM 669 C C . GLN A 1 85 ? -7.411 3.336 3.739 1.00 93.06 85 GLN A C 1
ATOM 671 O O . GLN A 1 85 ? -6.441 3.365 2.993 1.00 93.06 85 GLN A O 1
ATOM 676 N N . ILE A 1 86 ? -8.573 2.790 3.367 1.00 94.62 86 ILE A N 1
ATOM 677 C CA . ILE A 1 86 ? -8.768 2.169 2.048 1.00 94.62 86 ILE A CA 1
ATOM 678 C C . ILE A 1 86 ? -8.507 3.187 0.933 1.00 94.62 86 ILE A C 1
ATOM 680 O O . ILE A 1 86 ? -7.878 2.857 -0.071 1.00 94.62 86 ILE A O 1
ATOM 684 N N . SER A 1 87 ? -8.942 4.435 1.119 1.00 95.44 87 SER A N 1
ATOM 685 C CA . SER A 1 87 ? -8.711 5.509 0.149 1.00 95.44 87 SER A CA 1
ATOM 686 C C . SER A 1 87 ? -7.224 5.862 0.031 1.00 95.44 87 SER A C 1
ATOM 688 O O . SER A 1 87 ? -6.710 5.982 -1.080 1.00 95.44 87 SER A O 1
ATOM 690 N N . ALA A 1 88 ? -6.518 5.988 1.158 1.00 93.06 88 ALA A N 1
ATOM 691 C CA . ALA A 1 88 ? -5.083 6.271 1.190 1.00 93.06 88 ALA A CA 1
ATOM 692 C C . ALA A 1 88 ? -4.257 5.124 0.589 1.00 93.06 88 ALA A C 1
ATOM 694 O O . ALA A 1 88 ? -3.350 5.367 -0.208 1.00 93.06 88 ALA A O 1
ATOM 695 N N . LEU A 1 89 ? -4.613 3.882 0.915 1.00 94.38 89 LEU A N 1
ATOM 696 C CA . LEU A 1 89 ? -4.011 2.674 0.366 1.00 94.38 89 LEU A CA 1
ATOM 697 C C . LEU A 1 89 ? -4.219 2.589 -1.149 1.00 94.38 89 LEU A C 1
ATOM 699 O O . LEU A 1 89 ? -3.258 2.407 -1.893 1.00 94.38 89 LEU A O 1
ATOM 703 N N . GLY A 1 90 ? -5.455 2.781 -1.617 1.00 96.31 90 GLY A N 1
ATOM 704 C CA . GLY A 1 90 ? -5.783 2.785 -3.042 1.00 96.31 90 GLY A CA 1
ATOM 705 C C . GLY A 1 90 ? -5.042 3.881 -3.808 1.00 96.31 90 GLY A C 1
ATOM 706 O O . GLY A 1 90 ? -4.476 3.619 -4.870 1.00 96.31 90 GLY A O 1
ATOM 707 N N . TYR A 1 91 ? -4.970 5.090 -3.244 1.00 95.38 91 TYR A N 1
ATOM 708 C CA . TYR A 1 91 ? -4.176 6.173 -3.818 1.00 95.38 91 TYR A CA 1
ATOM 709 C C . TYR A 1 91 ? -2.690 5.809 -3.887 1.00 95.38 91 TYR A C 1
ATOM 711 O O . TYR A 1 91 ? -2.094 5.911 -4.958 1.00 95.38 91 TYR A O 1
ATOM 719 N N . GLY A 1 92 ? -2.100 5.322 -2.793 1.00 94.81 92 GLY A N 1
ATOM 720 C CA . GLY A 1 92 ? -0.699 4.909 -2.767 1.00 94.81 92 GLY A CA 1
ATOM 721 C C . GLY A 1 92 ? -0.385 3.828 -3.806 1.00 94.81 92 GLY A C 1
ATOM 722 O O . GLY A 1 92 ? 0.579 3.960 -4.558 1.00 94.81 92 GLY A O 1
ATOM 723 N N . LEU A 1 93 ? -1.239 2.807 -3.923 1.00 96.00 93 LEU A N 1
ATOM 724 C CA . LEU A 1 93 ? -1.101 1.761 -4.943 1.00 96.00 93 LEU A CA 1
ATOM 725 C C . LEU A 1 93 ? -1.204 2.319 -6.368 1.00 96.00 93 LEU A C 1
ATOM 727 O O . LEU A 1 93 ? -0.450 1.900 -7.243 1.00 96.00 93 LEU A O 1
ATOM 731 N N . SER A 1 94 ? -2.083 3.297 -6.606 1.00 95.06 94 SER A N 1
ATOM 732 C CA . SER A 1 94 ? -2.188 3.958 -7.915 1.00 95.06 94 SER A CA 1
ATOM 733 C C . SER A 1 94 ? -0.928 4.744 -8.296 1.00 95.06 94 SER A C 1
ATOM 735 O O . SER A 1 94 ? -0.598 4.839 -9.478 1.00 95.06 94 SER A O 1
ATOM 737 N N . GLN A 1 95 ? -0.215 5.299 -7.311 1.00 93.06 95 GLN A N 1
ATOM 738 C CA . GLN A 1 95 ? 1.063 5.978 -7.536 1.00 93.06 95 GLN A CA 1
ATOM 739 C C . GLN A 1 95 ? 2.171 4.959 -7.816 1.00 93.06 95 GLN A C 1
ATOM 741 O O . GLN A 1 95 ? 2.919 5.112 -8.773 1.00 93.06 95 GLN A O 1
ATOM 746 N N . ILE A 1 96 ? 2.220 3.865 -7.054 1.00 94.44 96 ILE A N 1
ATOM 747 C CA . 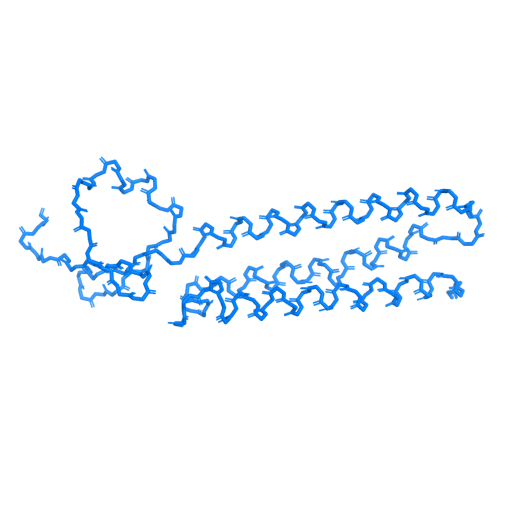ILE A 1 96 ? 3.172 2.767 -7.276 1.00 94.44 96 ILE A CA 1
ATOM 748 C C . ILE A 1 96 ? 3.033 2.168 -8.678 1.00 94.44 96 ILE A C 1
ATOM 750 O O . ILE A 1 96 ? 4.031 1.933 -9.354 1.00 94.44 96 ILE A O 1
ATOM 754 N N . GLU A 1 97 ? 1.803 1.964 -9.150 1.00 93.12 97 GLU A N 1
ATOM 755 C CA . GLU A 1 97 ? 1.550 1.458 -10.502 1.00 93.12 97 GLU A CA 1
ATOM 756 C C . GLU A 1 97 ? 2.083 2.400 -11.594 1.00 93.12 97 GLU A C 1
ATOM 758 O O . GLU A 1 97 ? 2.537 1.938 -12.640 1.00 93.12 97 GLU A O 1
ATOM 763 N N . GLN A 1 98 ? 2.053 3.713 -11.359 1.00 91.75 98 GLN A N 1
ATOM 764 C CA . GLN A 1 98 ? 2.560 4.718 -12.298 1.00 91.75 98 GLN A CA 1
ATOM 765 C C . GLN A 1 98 ? 4.090 4.763 -12.370 1.00 91.75 98 GLN A C 1
ATOM 767 O O . GLN A 1 98 ? 4.639 5.076 -13.428 1.00 91.75 98 GLN A O 1
ATOM 772 N N . 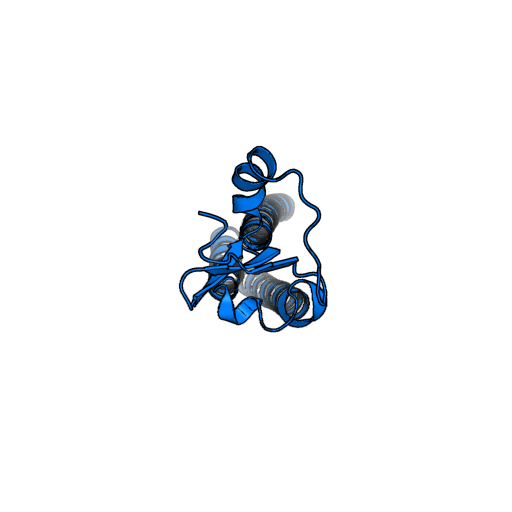GLU A 1 99 ? 4.765 4.427 -11.273 1.00 91.44 99 GLU A N 1
ATOM 773 C CA . GLU A 1 99 ? 6.228 4.339 -11.199 1.00 91.44 99 GLU A CA 1
ATOM 774 C C . GLU A 1 99 ? 6.777 3.011 -11.731 1.00 91.44 99 GLU A C 1
ATOM 776 O O . GLU A 1 99 ? 7.970 2.898 -11.998 1.00 91.44 99 GLU A O 1
ATOM 781 N N . ARG A 1 100 ? 5.914 2.006 -11.924 1.00 91.69 100 ARG A N 1
ATOM 782 C CA . ARG A 1 100 ? 6.327 0.690 -12.409 1.00 91.69 100 ARG A CA 1
ATOM 783 C C . ARG A 1 100 ? 7.084 0.809 -13.727 1.00 91.69 100 ARG A C 1
ATOM 785 O O . ARG A 1 100 ? 6.597 1.434 -14.677 1.00 91.69 100 ARG A O 1
ATOM 792 N N . THR A 1 101 ? 8.232 0.140 -13.800 1.00 92.69 101 THR A N 1
ATOM 793 C CA . THR A 1 101 ? 9.011 0.062 -15.040 1.00 92.69 101 THR A CA 1
ATOM 794 C C . THR A 1 101 ? 8.164 -0.510 -16.173 1.00 92.69 101 THR A C 1
ATOM 796 O O . THR A 1 101 ? 7.553 -1.577 -16.056 1.00 92.69 101 THR A O 1
ATOM 799 N N . TRP A 1 102 ? 8.130 0.215 -17.284 1.00 90.69 102 TRP A N 1
ATOM 800 C CA . TRP A 1 102 ? 7.457 -0.185 -18.511 1.00 90.69 102 TRP A CA 1
ATOM 801 C C . TRP A 1 102 ? 8.451 -0.562 -19.606 1.00 90.69 102 TRP A C 1
ATOM 803 O O . TRP A 1 102 ? 8.236 -1.562 -20.293 1.00 90.69 102 TRP A O 1
ATOM 813 N N . ALA A 1 103 ? 9.545 0.196 -19.736 1.00 90.25 103 ALA A N 1
ATOM 814 C CA . ALA A 1 103 ? 10.602 -0.094 -20.695 1.00 90.25 103 ALA A CA 1
ATOM 815 C C . ALA A 1 103 ? 12.007 0.080 -20.119 1.00 90.25 103 ALA A C 1
ATOM 817 O O . ALA A 1 103 ? 12.217 0.836 -19.172 1.00 90.25 103 ALA A O 1
ATOM 818 N N . ILE A 1 104 ? 12.969 -0.583 -20.755 1.00 91.69 104 ILE A N 1
ATOM 819 C CA . ILE A 1 104 ? 14.399 -0.335 -20.594 1.00 91.69 104 ILE A CA 1
ATOM 820 C C . ILE A 1 104 ? 14.936 0.233 -21.908 1.00 91.69 104 ILE A C 1
ATOM 822 O O . ILE A 1 104 ? 14.827 -0.403 -22.956 1.00 91.69 104 ILE A O 1
ATOM 826 N N . VAL A 1 105 ? 15.547 1.410 -21.860 1.00 90.50 105 VAL A N 1
ATOM 827 C CA . VAL A 1 105 ? 16.132 2.060 -23.036 1.00 90.50 105 VAL A CA 1
ATOM 828 C C . VAL A 1 105 ? 17.632 2.188 -22.849 1.00 90.50 105 VAL A C 1
ATOM 830 O O . VAL A 1 105 ? 18.095 2.801 -21.888 1.00 90.50 105 VAL A O 1
ATOM 833 N N . HIS A 1 106 ? 18.399 1.625 -23.773 1.00 90.69 106 HIS A N 1
ATOM 834 C CA . HIS A 1 106 ? 19.835 1.852 -23.828 1.00 90.69 106 HIS A CA 1
ATOM 835 C C . HIS A 1 106 ? 20.133 3.106 -24.652 1.00 90.69 106 HIS A C 1
ATOM 837 O O . HIS A 1 106 ? 19.828 3.147 -25.847 1.00 90.69 106 HIS A O 1
ATOM 843 N N . LEU A 1 107 ? 20.748 4.095 -24.008 1.00 86.94 107 LEU A N 1
ATOM 844 C CA . LEU A 1 107 ? 21.155 5.367 -24.602 1.00 86.94 107 LEU A CA 1
ATOM 845 C C . LEU A 1 107 ? 22.540 5.737 -24.059 1.00 86.94 107 LEU A C 1
ATOM 847 O O . LEU A 1 107 ? 22.771 5.632 -22.855 1.00 86.94 107 LEU A O 1
ATOM 851 N N . ASP A 1 108 ? 23.460 6.124 -24.943 1.00 86.50 108 ASP A N 1
ATOM 852 C CA . ASP A 1 108 ? 24.817 6.583 -24.602 1.00 86.50 108 ASP A CA 1
ATOM 853 C C . ASP A 1 108 ? 25.614 5.645 -23.674 1.00 86.50 108 ASP A C 1
ATOM 855 O O . ASP A 1 108 ? 26.389 6.075 -22.821 1.00 86.50 108 ASP A O 1
ATOM 859 N N . GLY A 1 109 ? 25.437 4.331 -23.841 1.00 87.19 109 GLY A N 1
ATOM 860 C CA . GLY A 1 109 ? 26.155 3.319 -23.058 1.00 87.19 109 GLY A CA 1
ATOM 861 C C . GLY A 1 109 ? 25.532 3.002 -21.695 1.00 87.19 109 GLY A C 1
ATOM 862 O O . GLY A 1 109 ? 26.143 2.274 -20.911 1.00 87.19 109 GLY A O 1
ATOM 863 N N . VAL A 1 110 ? 24.339 3.530 -21.394 1.00 89.94 110 VAL A N 1
ATOM 864 C CA . VAL A 1 110 ? 23.647 3.327 -20.113 1.00 89.94 110 VAL A CA 1
ATOM 865 C C . VAL A 1 110 ? 22.221 2.824 -20.336 1.00 89.94 110 VAL A C 1
ATOM 867 O O . VAL A 1 110 ? 21.530 3.231 -21.270 1.00 89.94 110 VAL A O 1
ATOM 870 N N . PHE A 1 111 ? 21.763 1.937 -19.451 1.00 90.56 111 PHE A N 1
ATOM 871 C CA . PHE A 1 111 ? 20.374 1.486 -19.402 1.00 90.56 111 PHE A CA 1
ATOM 872 C C . PHE A 1 111 ? 19.533 2.424 -18.537 1.00 90.56 111 PHE A C 1
ATOM 874 O O . PHE A 1 111 ? 19.798 2.591 -17.348 1.00 90.56 111 PHE A O 1
ATOM 881 N N . ASN A 1 112 ? 18.491 2.992 -19.134 1.00 91.00 112 ASN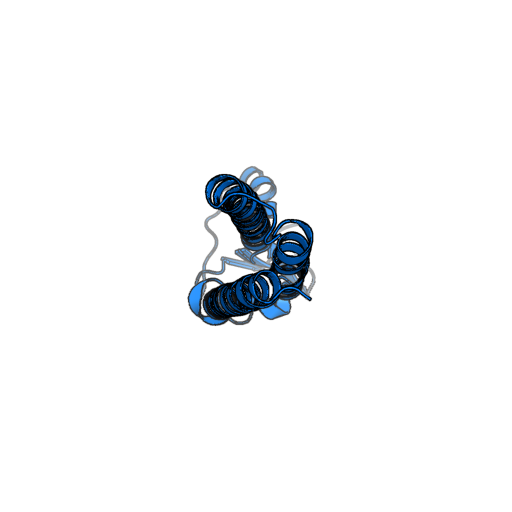 A N 1
ATOM 882 C CA . ASN A 1 112 ? 17.533 3.873 -18.484 1.00 91.00 112 ASN A CA 1
ATOM 883 C C . ASN A 1 112 ? 16.206 3.137 -18.306 1.00 91.00 112 ASN A C 1
ATOM 885 O O . ASN A 1 112 ? 15.689 2.539 -19.253 1.00 91.00 112 ASN A O 1
ATOM 889 N N . LEU A 1 113 ? 15.654 3.182 -17.096 1.00 91.75 113 LEU A N 1
ATOM 890 C CA . LEU A 1 113 ? 14.315 2.671 -16.818 1.00 91.75 113 LEU A CA 1
ATOM 891 C C . LEU A 1 113 ? 13.293 3.750 -17.166 1.00 91.75 113 LEU A C 1
ATOM 893 O O . LEU A 1 113 ? 13.443 4.900 -16.764 1.00 91.75 113 LEU A O 1
ATOM 897 N N . VAL A 1 114 ? 12.251 3.365 -17.891 1.00 90.62 114 VAL A N 1
ATOM 898 C CA . VAL A 1 114 ? 11.141 4.246 -18.250 1.00 90.62 114 VAL A CA 1
ATOM 899 C C . VAL A 1 114 ? 9.912 3.800 -17.475 1.00 90.62 114 VAL A C 1
ATOM 901 O O . VAL A 1 114 ? 9.407 2.690 -17.679 1.00 90.62 114 VAL A O 1
ATOM 904 N N . ALA A 1 115 ? 9.428 4.665 -16.588 1.00 91.31 115 ALA A N 1
ATOM 905 C CA . ALA A 1 115 ? 8.229 4.422 -15.794 1.00 91.31 115 ALA A CA 1
ATOM 906 C C . ALA A 1 115 ? 6.948 4.557 -16.636 1.00 91.31 115 ALA A C 1
ATOM 908 O O . ALA A 1 115 ? 6.896 5.308 -17.616 1.00 91.31 115 ALA A O 1
ATOM 909 N N . LYS A 1 116 ? 5.864 3.885 -16.227 1.00 89.38 116 LYS A N 1
ATOM 910 C CA . LYS A 1 116 ? 4.567 3.955 -16.927 1.00 89.38 116 LYS A CA 1
ATOM 911 C C . LYS A 1 116 ? 4.029 5.373 -17.100 1.00 89.38 116 LYS A C 1
ATOM 913 O O . LYS A 1 116 ? 3.475 5.691 -18.152 1.00 89.38 116 LYS A O 1
ATOM 918 N N . LYS A 1 117 ? 4.191 6.237 -16.098 1.00 89.44 117 LYS A N 1
ATOM 919 C CA . LYS A 1 117 ? 3.753 7.643 -16.167 1.00 89.44 117 LYS A CA 1
ATOM 920 C C . LYS A 1 117 ? 4.397 8.425 -17.319 1.00 89.44 117 LYS A C 1
ATOM 922 O O . LYS A 1 117 ? 3.814 9.385 -17.814 1.00 89.44 117 LYS A O 1
ATOM 927 N N . GLU A 1 118 ? 5.576 8.007 -17.774 1.00 85.19 118 GLU A N 1
ATOM 928 C CA . GLU A 1 118 ? 6.321 8.680 -18.842 1.00 85.19 118 GLU A CA 1
ATOM 929 C C . GLU A 1 118 ? 5.813 8.291 -20.240 1.00 85.19 118 GLU A C 1
ATOM 931 O O . GLU A 1 118 ? 6.053 9.011 -21.210 1.00 85.19 118 GLU A O 1
ATOM 936 N N . ILE A 1 119 ? 5.015 7.219 -20.348 1.00 76.44 119 ILE A N 1
ATOM 937 C CA . ILE A 1 119 ? 4.446 6.732 -21.615 1.00 76.44 119 ILE A CA 1
ATOM 938 C C . ILE A 1 119 ? 3.567 7.787 -22.282 1.00 76.44 119 ILE A C 1
ATOM 940 O O . ILE A 1 119 ? 3.664 7.965 -23.491 1.00 76.44 119 ILE A O 1
ATOM 944 N N . ALA A 1 120 ? 2.734 8.512 -21.529 1.00 67.06 120 ALA A N 1
ATOM 945 C CA . ALA A 1 120 ? 1.847 9.526 -22.108 1.00 67.06 120 ALA A CA 1
ATOM 946 C C . ALA A 1 120 ? 2.633 10.615 -22.865 1.00 67.06 120 ALA A C 1
ATOM 948 O O . ALA A 1 120 ? 2.141 11.184 -23.837 1.00 67.06 120 ALA A O 1
ATOM 949 N N . LYS A 1 121 ? 3.882 10.863 -22.451 1.00 62.06 121 LYS A N 1
ATOM 950 C CA . LYS A 1 121 ? 4.809 11.778 -23.120 1.00 62.06 121 LYS A CA 1
ATOM 951 C C . LYS A 1 121 ? 5.489 11.128 -24.335 1.00 62.06 121 LYS A C 1
ATOM 953 O O . LYS A 1 121 ? 5.734 11.812 -25.322 1.00 62.06 121 LYS A O 1
ATOM 958 N N . LEU A 1 122 ? 5.760 9.821 -24.277 1.00 61.81 122 LEU A N 1
ATOM 959 C CA . LEU A 1 122 ? 6.463 9.051 -25.315 1.00 61.81 122 LEU A CA 1
ATOM 960 C C . LEU A 1 122 ? 5.558 8.567 -26.460 1.00 61.81 122 LEU A C 1
ATOM 962 O O . LEU A 1 122 ? 5.991 8.546 -27.610 1.00 61.81 122 LEU A O 1
ATOM 966 N N . GLN A 1 123 ? 4.294 8.233 -26.191 1.00 59.88 123 GLN A N 1
ATOM 967 C CA . GLN A 1 123 ? 3.312 7.840 -27.214 1.00 59.88 123 GLN A CA 1
ATOM 968 C C . GLN A 1 123 ? 3.002 8.967 -28.206 1.00 59.88 123 GLN A C 1
ATOM 970 O O . GLN A 1 123 ? 2.615 8.696 -29.339 1.00 59.88 123 GLN A O 1
ATOM 975 N N . LEU A 1 124 ? 3.213 10.228 -27.816 1.00 51.66 124 LEU A N 1
ATOM 976 C CA . LEU A 1 124 ? 3.125 11.369 -28.731 1.00 51.66 124 LEU A CA 1
ATOM 977 C C . LEU A 1 124 ? 4.271 11.395 -29.758 1.00 51.66 124 LEU A C 1
ATOM 979 O O . LEU A 1 124 ? 4.163 12.089 -30.766 1.00 51.66 124 LEU A O 1
ATOM 983 N N . ILE A 1 125 ? 5.354 10.653 -29.507 1.00 52.41 125 ILE A N 1
ATOM 984 C CA . ILE A 1 125 ? 6.610 10.713 -30.263 1.00 52.41 125 ILE A CA 1
ATOM 985 C C . ILE A 1 125 ? 6.846 9.422 -31.068 1.00 52.41 125 ILE A C 1
ATOM 987 O O . ILE A 1 125 ? 7.363 9.489 -32.180 1.00 52.41 125 ILE A O 1
ATOM 991 N N . ALA A 1 126 ? 6.428 8.252 -30.573 1.00 54.62 126 ALA A N 1
ATOM 992 C CA . ALA A 1 126 ? 6.739 6.964 -31.199 1.00 54.62 126 ALA A CA 1
ATOM 993 C C . ALA A 1 126 ? 5.494 6.230 -31.736 1.00 54.62 126 ALA A C 1
ATOM 995 O O . ALA A 1 126 ? 4.666 5.736 -30.976 1.00 54.62 126 ALA A O 1
ATOM 996 N N . LYS A 1 127 ? 5.405 6.085 -33.068 1.00 56.78 127 LYS A N 1
ATOM 997 C CA . LYS A 1 127 ? 4.471 5.181 -33.784 1.00 56.78 127 LYS A CA 1
ATOM 998 C C . LYS A 1 127 ? 5.013 3.746 -33.936 1.00 56.78 127 LYS A C 1
ATOM 1000 O O . LYS A 1 127 ? 4.516 2.988 -34.762 1.00 56.78 127 LYS A O 1
ATOM 1005 N N . GLN A 1 128 ? 6.066 3.394 -33.206 1.00 64.62 128 GLN A N 1
ATOM 1006 C CA . GLN A 1 128 ? 6.856 2.195 -33.466 1.00 64.62 128 GLN A CA 1
ATOM 1007 C C . GLN A 1 128 ? 6.560 1.100 -32.442 1.00 64.62 128 GLN A C 1
ATOM 1009 O O . GLN A 1 128 ? 6.569 1.349 -31.237 1.00 64.62 128 GLN A O 1
ATOM 1014 N N . GLU A 1 129 ? 6.296 -0.112 -32.928 1.00 72.44 129 GLU A N 1
ATOM 1015 C CA . GLU A 1 129 ? 6.126 -1.288 -32.076 1.00 72.44 129 GLU A CA 1
ATOM 1016 C C . GLU A 1 129 ? 7.481 -1.677 -31.473 1.00 72.44 129 GLU A C 1
ATOM 1018 O O . GLU A 1 129 ? 8.432 -1.985 -32.194 1.00 72.44 129 GLU A O 1
ATOM 1023 N N . LEU A 1 130 ? 7.578 -1.625 -30.142 1.00 80.81 130 LEU A N 1
ATOM 1024 C CA . LEU A 1 130 ? 8.774 -2.031 -29.410 1.00 80.81 130 LEU A CA 1
ATOM 1025 C C . LEU A 1 130 ? 8.694 -3.521 -29.052 1.00 80.81 130 LEU A C 1
ATOM 1027 O O . LEU A 1 130 ? 7.632 -3.986 -28.626 1.00 80.81 130 LEU A O 1
ATOM 1031 N N . PRO A 1 131 ? 9.803 -4.273 -29.166 1.00 86.94 131 PRO A N 1
ATOM 1032 C CA . PRO A 1 131 ? 9.847 -5.644 -28.687 1.00 86.94 131 PRO A CA 1
ATOM 1033 C C . PRO A 1 131 ? 9.726 -5.689 -27.158 1.00 86.94 131 PRO A C 1
ATOM 1035 O O . PRO A 1 131 ? 10.067 -4.738 -26.448 1.00 86.94 131 PRO A O 1
ATOM 1038 N N . GLN A 1 132 ? 9.243 -6.821 -26.649 1.00 88.38 132 GLN A N 1
ATOM 1039 C CA . GLN A 1 132 ? 8.964 -7.020 -25.231 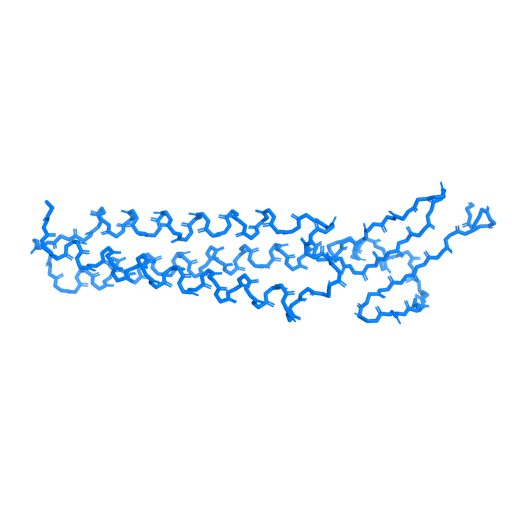1.00 88.38 132 GLN A CA 1
ATOM 1040 C C . GLN A 1 132 ? 9.567 -8.337 -24.742 1.00 88.38 132 GLN A C 1
ATOM 1042 O O . GLN A 1 132 ? 9.470 -9.367 -25.410 1.00 88.38 132 GLN A O 1
ATOM 1047 N N . TYR A 1 133 ? 10.147 -8.317 -23.545 1.00 86.62 133 TYR A N 1
ATOM 1048 C CA . TYR A 1 133 ? 10.609 -9.503 -22.834 1.00 86.62 133 TYR A CA 1
ATOM 1049 C C . TYR A 1 133 ? 10.003 -9.523 -21.431 1.00 86.62 133 TYR A C 1
ATOM 1051 O O . TYR A 1 133 ? 10.110 -8.550 -20.690 1.00 86.62 133 TYR A O 1
ATOM 1059 N N . GLN A 1 134 ? 9.327 -10.621 -21.072 1.00 85.69 134 GLN A N 1
ATOM 1060 C CA . GLN A 1 134 ? 8.671 -10.798 -19.764 1.00 85.69 134 GLN A CA 1
ATOM 1061 C C . GLN A 1 134 ? 7.791 -9.612 -19.325 1.00 85.69 134 GLN A C 1
ATOM 1063 O O . GLN A 1 134 ? 7.747 -9.239 -18.156 1.00 85.69 134 GLN A O 1
ATOM 1068 N N . GLY A 1 135 ? 7.075 -8.999 -20.267 1.00 83.88 135 GLY A N 1
ATOM 1069 C CA . GLY A 1 135 ? 6.196 -7.874 -19.953 1.00 83.88 135 GLY A CA 1
ATOM 1070 C C . GLY A 1 135 ? 6.876 -6.497 -19.961 1.00 83.88 135 GLY A C 1
ATOM 1071 O O . GLY A 1 135 ? 6.172 -5.496 -19.825 1.00 83.88 135 GLY A O 1
ATOM 1072 N N . ILE A 1 136 ? 8.190 -6.417 -20.183 1.00 88.69 136 ILE A N 1
ATOM 1073 C CA . ILE A 1 136 ? 8.963 -5.167 -20.218 1.00 88.69 136 ILE A CA 1
ATOM 1074 C C . ILE A 1 136 ? 9.437 -4.883 -21.640 1.00 88.69 136 ILE A C 1
ATOM 1076 O O . ILE A 1 136 ? 10.019 -5.747 -22.299 1.00 88.69 136 ILE A O 1
ATOM 1080 N N . TYR A 1 137 ? 9.162 -3.677 -22.124 1.00 89.94 137 TYR A N 1
ATOM 1081 C CA . TYR A 1 137 ? 9.613 -3.232 -23.438 1.00 89.94 137 TYR A CA 1
ATOM 1082 C C . TYR A 1 137 ? 11.099 -2.895 -23.408 1.00 89.94 137 TYR A C 1
ATOM 1084 O O . TYR A 1 137 ? 11.641 -2.520 -22.368 1.00 89.94 137 TYR A O 1
ATOM 1092 N N . TYR A 1 138 ? 11.771 -2.995 -24.546 1.00 90.06 138 TYR A N 1
ATOM 1093 C CA . TYR A 1 138 ? 13.152 -2.546 -24.634 1.00 90.06 138 TYR A CA 1
ATOM 1094 C C . TYR A 1 138 ? 13.458 -1.884 -25.969 1.00 90.06 138 TYR A C 1
ATOM 1096 O O . TYR A 1 138 ? 12.881 -2.224 -27.002 1.00 90.06 138 TYR A O 1
ATOM 1104 N N . ALA A 1 139 ? 14.381 -0.929 -25.935 1.00 88.56 139 ALA A N 1
ATOM 1105 C CA . ALA A 1 139 ? 14.870 -0.241 -27.117 1.00 88.56 139 ALA A CA 1
ATOM 1106 C C . ALA A 1 139 ? 16.373 0.020 -26.995 1.00 88.56 139 ALA A C 1
ATOM 1108 O O . ALA A 1 139 ? 16.883 0.312 -25.911 1.00 88.56 139 ALA A O 1
ATOM 1109 N N . MET A 1 140 ? 17.067 -0.065 -28.124 1.00 86.62 140 MET A N 1
ATOM 1110 C CA . MET A 1 140 ? 18.462 0.340 -28.261 1.00 86.62 140 MET A CA 1
ATOM 1111 C C . MET A 1 140 ? 18.478 1.554 -29.180 1.00 86.62 140 MET A C 1
ATOM 1113 O O . MET A 1 140 ? 18.085 1.425 -30.337 1.00 86.62 140 MET A O 1
ATOM 1117 N N . VAL A 1 141 ? 18.899 2.710 -28.671 1.00 81.69 141 VAL A N 1
ATOM 1118 C CA . VAL A 1 141 ? 19.118 3.895 -29.506 1.00 81.69 141 VAL A CA 1
ATOM 1119 C C . VAL A 1 141 ? 20.551 3.830 -30.014 1.00 81.69 141 VAL A C 1
ATOM 1121 O O . VAL A 1 141 ? 21.495 3.789 -29.218 1.00 81.69 141 VAL A O 1
ATOM 1124 N N . VAL A 1 142 ? 20.721 3.751 -31.331 1.00 77.12 142 VAL A N 1
ATOM 1125 C CA . VAL A 1 142 ? 22.043 3.776 -31.962 1.00 77.12 142 VAL A CA 1
ATOM 1126 C C . VAL A 1 142 ? 22.362 5.231 -32.306 1.00 77.12 142 VAL A C 1
ATOM 1128 O O . VAL A 1 142 ? 21.468 5.987 -32.657 1.00 77.12 142 VAL A O 1
ATOM 1131 N N . ASN A 1 143 ? 23.632 5.650 -32.235 1.00 64.94 143 ASN A N 1
ATOM 1132 C CA . ASN A 1 143 ? 24.056 7.027 -32.563 1.00 64.94 143 ASN A CA 1
ATOM 1133 C C . ASN A 1 143 ? 23.632 7.517 -33.967 1.00 64.94 143 ASN A C 1
ATOM 1135 O O . ASN A 1 143 ? 23.753 8.699 -34.255 1.00 64.94 143 ASN A O 1
ATOM 1139 N N . SER A 1 144 ? 23.173 6.625 -34.850 1.00 61.31 144 SER A N 1
ATOM 1140 C CA . SER A 1 144 ? 22.571 6.962 -36.144 1.00 61.31 144 SER A CA 1
ATOM 1141 C C . SER A 1 144 ? 21.144 7.515 -36.061 1.00 61.31 144 SER A C 1
ATOM 1143 O O . SER A 1 144 ? 20.635 7.983 -37.076 1.00 61.31 144 SER A O 1
ATOM 1145 N N . ASP A 1 145 ? 20.497 7.411 -34.898 1.00 58.88 145 ASP A N 1
ATOM 1146 C CA . ASP A 1 145 ? 19.065 7.663 -34.698 1.00 58.88 145 ASP A CA 1
ATOM 1147 C C . ASP A 1 145 ? 18.789 9.003 -33.976 1.00 58.88 145 ASP A C 1
ATOM 1149 O O . ASP A 1 145 ? 17.630 9.329 -33.707 1.00 58.88 145 ASP A O 1
ATOM 1153 N N . LEU A 1 146 ? 19.849 9.761 -33.658 1.00 56.12 146 LEU A N 1
ATOM 1154 C CA . LEU A 1 146 ? 19.841 11.117 -33.084 1.00 56.12 146 LEU A CA 1
ATOM 1155 C C . LEU A 1 146 ? 20.177 12.158 -34.160 1.00 56.12 146 LEU A C 1
ATOM 1157 O O . LEU A 1 146 ? 19.549 13.241 -34.130 1.00 56.12 146 LEU A O 1
#

Secondary structure (DSSP,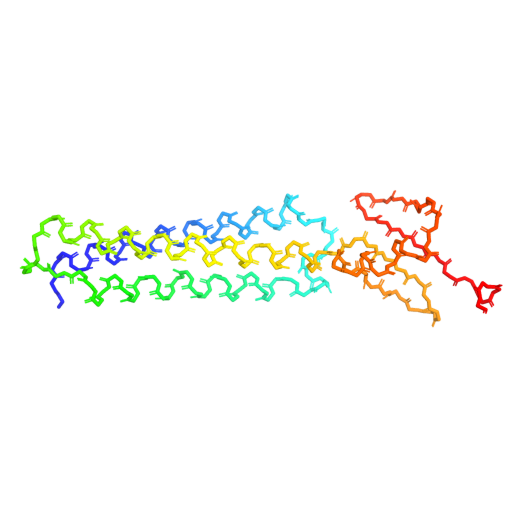 8-state):
--HHHHHHHHHHHHHHHHHHHHHHHHIIIIISPTTHHHHTSHHHHHHHHHHHHHHHHHHHHHHH--TTS-HHHHHHHHHHHHHHHHHHHHHHHHHHHHHSEEEEEEETTEEEEEEGGGHHHHTTT---PPPEETTEEEEE--TT--

Foldseek 3Di:
DDPQLVVQLVVQLVVLVVVLVVVVCCVCPPVADPPQCVVLVLVVLSVVLSCCRNPVLSVQSNVQDDPVDDPVSNVVSNVVSVVVSVVSNVVSVVVSQQSHFAEWEADPNDTDTDGNVCVVVCVVPDPDDFDDDPRHGYYYDDPVND

Mean predicted aligned error: 5.95 Å